Protein AF-A0A969Q303-F1 (afdb_monomer_lite)

Foldseek 3Di:
DDDPVQFEAPVDQWAQDLPPRDIWGGDTNAQWTADPVQGIWGQDNVPQWIARPVPRWIWHDDPSHTDTDDPALVVVVVVVVVVQVVCVVVVHHDPDDDDDPVCCVRCVVVVVPDPPVPPPPPDPPPDD

Secondary structure (DSSP, 8-state):
---GGGSS-TT-SEEE-TTT--EEEBPTTSSEEEETTTEEEEEETTTTEEEETTTTEEEEEETTEEEEPPSSHHHHHHHHHHHHHHHHHTT---------GGGHHHHHHHHHH--SSS---S------

Structure (mmCIF, N/CA/C/O backbone):
data_AF-A0A969Q303-F1
#
_entry.id   AF-A0A969Q303-F1
#
loop_
_atom_site.group_PDB
_atom_site.id
_atom_site.type_symbol
_atom_site.label_atom_id
_atom_site.label_alt_id
_atom_site.label_comp_id
_atom_site.label_asym_id
_atom_site.label_entity_id
_atom_site.label_seq_id
_atom_site.pdbx_PDB_ins_code
_atom_site.Cartn_x
_atom_site.Cartn_y
_atom_site.Cartn_z
_atom_site.occupancy
_atom_site.B_iso_or_equiv
_atom_site.auth_seq_id
_atom_site.auth_comp_id
_atom_site.auth_asym_id
_atom_site.auth_atom_id
_atom_site.pdbx_PDB_model_num
ATOM 1 N N . MET A 1 1 ? -27.549 -13.198 18.338 1.00 37.47 1 MET A N 1
ATOM 2 C CA . MET A 1 1 ? -26.315 -13.735 17.729 1.00 37.47 1 MET A CA 1
ATOM 3 C C . MET A 1 1 ? -25.592 -12.575 17.075 1.00 37.47 1 MET A C 1
ATOM 5 O O . MET A 1 1 ? -26.128 -12.003 16.138 1.00 37.47 1 MET A O 1
ATOM 9 N N . MET A 1 2 ? -24.457 -12.159 17.635 1.00 38.78 2 MET A N 1
ATOM 10 C CA . MET A 1 2 ? -23.633 -11.090 17.073 1.00 38.78 2 MET A CA 1
ATOM 11 C C . MET A 1 2 ? -22.903 -11.646 15.851 1.00 38.78 2 MET A C 1
ATOM 13 O O . MET A 1 2 ? -22.221 -12.664 15.951 1.00 38.78 2 MET A O 1
ATOM 17 N N . SER A 1 3 ? -23.082 -11.017 14.696 1.00 43.47 3 SER A N 1
ATOM 18 C CA . SER A 1 3 ? -22.414 -11.404 13.457 1.00 43.47 3 SER A CA 1
ATOM 19 C C . SER A 1 3 ? -20.890 -11.311 13.649 1.00 43.47 3 SER A C 1
ATOM 21 O O . SER A 1 3 ? -20.412 -10.243 14.031 1.00 43.47 3 SER A O 1
ATOM 23 N N . PRO A 1 4 ? -20.096 -12.356 13.354 1.00 52.06 4 PRO A N 1
ATOM 24 C CA . PRO A 1 4 ? -18.633 -12.290 13.465 1.00 52.06 4 PRO A CA 1
ATOM 25 C C . PRO A 1 4 ? -17.997 -11.216 12.559 1.00 52.06 4 PRO A C 1
ATOM 27 O O . PRO A 1 4 ? -16.875 -10.789 12.806 1.00 52.06 4 PRO A O 1
ATOM 30 N N . GLY A 1 5 ? -18.735 -10.713 11.560 1.00 51.94 5 GLY A N 1
ATOM 31 C CA . GLY A 1 5 ? -18.333 -9.580 10.719 1.00 51.94 5 GLY A CA 1
ATOM 32 C C . GLY A 1 5 ? -18.337 -8.202 11.400 1.00 51.94 5 GLY A C 1
ATOM 33 O O . GLY A 1 5 ? -18.005 -7.229 10.739 1.00 51.94 5 GLY A O 1
ATOM 34 N N . LEU A 1 6 ? -18.716 -8.099 12.681 1.00 57.03 6 LEU A N 1
ATOM 35 C CA . LEU A 1 6 ? -18.709 -6.845 13.459 1.00 57.03 6 LEU A CA 1
ATOM 36 C C . LEU A 1 6 ? -17.536 -6.728 14.445 1.00 57.03 6 LEU A C 1
ATOM 38 O O . LEU A 1 6 ? -17.388 -5.694 15.089 1.00 57.03 6 LEU A O 1
ATOM 42 N N . GLN A 1 7 ? -16.733 -7.781 14.620 1.00 67.69 7 GLN A N 1
ATOM 43 C CA . GLN A 1 7 ? -15.653 -7.778 15.616 1.00 67.69 7 GLN A CA 1
ATOM 44 C C . GLN A 1 7 ? -14.299 -7.368 15.046 1.00 67.69 7 GLN A C 1
ATOM 46 O O . GLN A 1 7 ? -13.431 -6.957 15.817 1.00 67.69 7 GLN A O 1
ATOM 51 N N . TYR A 1 8 ? -14.129 -7.473 13.728 1.00 72.12 8 TYR A N 1
ATOM 52 C CA . TYR A 1 8 ? -12.849 -7.284 13.063 1.00 72.12 8 TYR A CA 1
ATOM 53 C C . TYR A 1 8 ? -12.955 -6.301 11.893 1.00 72.12 8 TYR A C 1
ATOM 55 O O . TYR A 1 8 ? -13.988 -6.283 11.219 1.00 72.12 8 TYR A O 1
ATOM 63 N N . PRO A 1 9 ? -11.881 -5.543 11.608 1.00 78.25 9 PRO A N 1
ATOM 64 C CA . PRO A 1 9 ? -11.822 -4.665 10.449 1.00 78.25 9 PRO A CA 1
ATOM 65 C C . PRO A 1 9 ? -11.886 -5.454 9.134 1.00 78.25 9 PRO A C 1
ATOM 67 O O . PRO A 1 9 ? -11.661 -6.668 9.086 1.00 78.25 9 PRO A O 1
ATOM 70 N N . ILE A 1 10 ? -12.108 -4.743 8.025 1.00 84.69 10 ILE A N 1
ATOM 71 C CA . ILE A 1 10 ? -12.349 -5.317 6.685 1.00 84.69 10 ILE A CA 1
ATOM 72 C C . ILE A 1 10 ? -11.278 -6.277 6.151 1.00 84.69 10 ILE A C 1
ATOM 74 O O . ILE A 1 10 ? -11.548 -7.047 5.227 1.00 84.69 10 ILE A O 1
ATOM 78 N N . PHE A 1 11 ? -10.056 -6.237 6.685 1.00 85.94 11 PHE A N 1
ATOM 79 C CA . PHE A 1 11 ? -8.967 -7.098 6.228 1.00 85.94 11 PHE A CA 1
ATOM 80 C C . PHE A 1 11 ? -8.824 -8.386 7.043 1.00 85.94 11 PHE A C 1
ATOM 82 O O . PHE A 1 11 ? -8.012 -9.231 6.661 1.00 85.94 11 PHE A O 1
ATOM 89 N N . GLY A 1 12 ? -9.637 -8.558 8.090 1.00 87.19 12 GLY A N 1
ATOM 90 C CA . GLY A 1 12 ? -9.641 -9.720 8.973 1.00 87.19 12 GLY A CA 1
ATOM 91 C C . GLY A 1 12 ? -9.018 -9.443 10.348 1.00 87.19 12 GLY A C 1
ATOM 92 O O . GLY A 1 12 ? -8.658 -8.304 10.653 1.00 87.19 12 GLY A O 1
ATOM 93 N N . PRO A 1 13 ? -8.890 -10.485 11.187 1.00 88.56 13 PRO A N 1
ATOM 94 C CA . PRO A 1 13 ? -8.408 -10.364 12.563 1.00 88.56 13 PRO A CA 1
ATOM 95 C C . PRO A 1 13 ? -6.914 -10.051 12.664 1.00 88.56 13 PRO A C 1
ATOM 97 O O . PRO A 1 13 ? -6.472 -9.526 13.678 1.00 88.56 13 PRO A O 1
ATOM 100 N N . GLU A 1 14 ? -6.134 -10.350 11.626 1.00 91.25 14 GLU A N 1
ATOM 101 C CA . GLU A 1 14 ? -4.704 -10.067 11.572 1.00 91.25 14 GLU A CA 1
ATOM 102 C C . GLU A 1 14 ? -4.297 -9.704 10.146 1.00 91.25 14 GLU A C 1
ATOM 104 O O . GLU A 1 14 ? -4.851 -10.220 9.171 1.00 91.25 14 GLU A O 1
ATOM 109 N N . ILE A 1 15 ? -3.299 -8.834 10.019 1.00 92.12 15 ILE A N 1
ATOM 110 C CA . ILE A 1 15 ? -2.695 -8.475 8.732 1.00 92.12 15 ILE A CA 1
ATOM 111 C C . ILE A 1 15 ? -1.172 -8.428 8.857 1.00 92.12 15 ILE A C 1
ATOM 113 O O . ILE A 1 15 ? -0.659 -8.162 9.942 1.00 92.12 15 ILE A O 1
ATOM 117 N N . PRO A 1 16 ? -0.407 -8.609 7.770 1.00 92.69 16 PRO A N 1
ATOM 118 C CA . PRO A 1 16 ? 1.011 -8.279 7.785 1.00 92.69 16 PRO A CA 1
ATOM 119 C C . PRO A 1 16 ? 1.185 -6.756 7.846 1.00 92.69 16 PRO A C 1
ATOM 121 O O . PRO A 1 16 ? 0.568 -6.021 7.074 1.00 92.69 16 PRO A O 1
ATOM 124 N N . CYS A 1 17 ? 2.048 -6.266 8.735 1.00 91.38 17 CYS A N 1
ATOM 125 C CA . CYS A 1 17 ? 2.380 -4.848 8.831 1.00 91.38 17 CYS A CA 1
ATOM 126 C C . CYS A 1 17 ? 2.984 -4.350 7.503 1.00 91.38 17 CYS A C 1
ATOM 128 O O . CYS A 1 17 ? 3.962 -4.941 7.035 1.00 91.38 17 CYS A O 1
ATOM 130 N N . PRO A 1 18 ? 2.512 -3.226 6.932 1.00 89.25 18 PRO A N 1
ATOM 131 C CA . PRO A 1 18 ? 3.059 -2.697 5.679 1.00 89.25 18 PRO A CA 1
ATOM 132 C C . PRO A 1 18 ? 4.546 -2.309 5.735 1.00 89.25 18 PRO A C 1
ATOM 134 O O . PRO A 1 18 ? 5.177 -2.160 4.693 1.00 89.25 18 PRO A O 1
ATOM 137 N N . HIS A 1 19 ? 5.107 -2.126 6.936 1.00 87.38 19 HIS A N 1
ATOM 138 C CA . HIS A 1 19 ? 6.493 -1.701 7.141 1.00 87.38 19 HIS A CA 1
ATOM 139 C C . HIS A 1 19 ? 7.450 -2.858 7.458 1.00 87.38 19 HIS A C 1
ATOM 141 O O . HIS A 1 19 ? 8.455 -3.020 6.774 1.00 87.38 19 HIS A O 1
ATOM 147 N N . CYS A 1 20 ? 7.170 -3.666 8.489 1.00 89.69 20 CYS A N 1
ATOM 148 C CA . CYS A 1 20 ? 8.043 -4.790 8.873 1.00 89.69 20 CYS A CA 1
ATOM 149 C C . CYS A 1 20 ? 7.571 -6.158 8.387 1.00 89.69 20 CYS A C 1
ATOM 151 O O . CYS A 1 20 ? 8.276 -7.133 8.627 1.00 89.69 20 CYS A O 1
ATOM 153 N N . ARG A 1 21 ? 6.390 -6.260 7.767 1.00 89.81 21 ARG A N 1
ATOM 154 C CA . ARG A 1 21 ? 5.750 -7.529 7.373 1.00 89.81 21 ARG A CA 1
ATOM 155 C C . ARG A 1 21 ? 5.444 -8.497 8.526 1.00 89.81 21 ARG A C 1
ATOM 157 O O . ARG A 1 21 ? 4.993 -9.606 8.276 1.00 89.81 21 ARG A O 1
ATOM 164 N N . GLN A 1 22 ? 5.637 -8.084 9.780 1.00 91.38 22 GLN A N 1
ATOM 165 C CA . GLN A 1 22 ? 5.211 -8.849 10.953 1.00 91.38 22 GLN A CA 1
ATOM 166 C C . GLN A 1 22 ? 3.681 -8.897 11.009 1.00 91.38 22 GLN A C 1
ATOM 168 O O . GLN A 1 22 ? 3.044 -7.873 10.767 1.00 91.38 22 GLN A O 1
ATOM 173 N N . MET A 1 23 ? 3.102 -10.048 11.350 1.00 92.81 23 MET A N 1
ATOM 174 C CA . MET A 1 23 ? 1.661 -10.162 11.591 1.00 92.81 23 MET A CA 1
ATOM 175 C C . MET A 1 23 ? 1.257 -9.280 12.777 1.00 92.81 23 MET A C 1
ATOM 177 O O . MET A 1 23 ? 1.877 -9.343 13.840 1.00 92.81 23 MET A O 1
ATOM 181 N N . ILE A 1 24 ? 0.263 -8.421 12.565 1.00 93.25 24 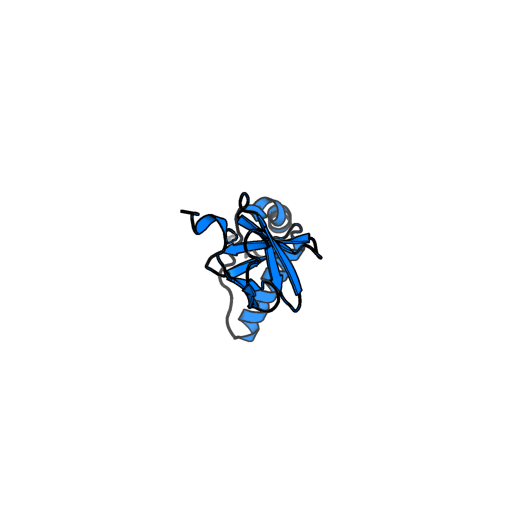ILE A N 1
ATOM 182 C CA . ILE A 1 24 ? -0.276 -7.500 13.563 1.00 93.25 24 ILE A CA 1
ATOM 183 C C . ILE A 1 24 ? -1.764 -7.787 13.777 1.00 93.25 24 ILE A C 1
ATOM 185 O O . ILE A 1 24 ? -2.497 -7.934 12.791 1.00 93.25 24 ILE A O 1
ATOM 189 N N . PRO A 1 25 ? -2.220 -7.862 15.037 1.00 92.75 25 PRO A N 1
ATOM 190 C CA . PRO A 1 25 ? -3.614 -8.120 15.341 1.00 92.75 25 PRO A CA 1
ATOM 191 C C . PRO A 1 25 ? -4.464 -6.864 15.151 1.00 92.75 25 PRO A C 1
ATOM 193 O O . PRO A 1 25 ? -4.014 -5.731 15.369 1.00 92.75 25 PRO A O 1
ATOM 196 N N . ALA A 1 26 ? -5.712 -7.088 14.760 1.00 91.88 26 ALA A N 1
ATOM 197 C CA . ALA A 1 26 ? -6.775 -6.110 14.860 1.00 91.88 26 ALA A CA 1
ATOM 198 C C . ALA A 1 26 ? -7.143 -5.892 16.328 1.00 91.88 26 ALA A C 1
ATOM 200 O O . ALA A 1 26 ? -7.200 -6.831 17.126 1.00 91.88 26 ALA A O 1
ATOM 201 N N . LEU A 1 27 ? -7.452 -4.651 16.670 1.00 88.56 27 LEU A N 1
ATOM 202 C CA . LEU A 1 27 ? -8.120 -4.321 17.912 1.00 88.56 27 LEU A CA 1
ATOM 203 C C . LEU A 1 27 ? -9.607 -4.632 17.730 1.00 88.56 27 LEU A C 1
ATOM 205 O O . LEU A 1 27 ? -10.269 -4.117 16.834 1.00 88.56 27 LEU A O 1
ATOM 209 N N . THR A 1 28 ? -10.120 -5.541 18.555 1.00 83.19 28 THR A N 1
ATOM 210 C CA . THR A 1 28 ? -11.517 -5.974 18.480 1.00 83.19 28 THR A CA 1
ATOM 211 C C . THR A 1 28 ? -12.459 -4.794 18.657 1.00 83.19 28 THR A C 1
ATOM 213 O O . THR A 1 28 ? -12.234 -3.971 19.546 1.00 83.19 28 THR A O 1
ATOM 216 N N . LEU A 1 29 ? -13.547 -4.773 17.883 1.00 82.56 29 LEU A N 1
ATOM 217 C CA . LEU A 1 29 ? -14.558 -3.703 17.893 1.00 82.56 29 LEU A CA 1
ATOM 218 C C . LEU A 1 29 ? -14.032 -2.338 17.423 1.00 82.56 29 LEU A C 1
ATOM 220 O O . LEU A 1 29 ? -14.709 -1.327 17.608 1.00 82.56 29 LEU A O 1
ATOM 224 N N . THR A 1 30 ? -12.849 -2.293 16.810 1.00 85.31 30 THR A N 1
ATOM 225 C CA . THR A 1 30 ? -12.355 -1.109 16.112 1.00 85.31 30 THR A CA 1
ATOM 226 C C . THR A 1 30 ? -11.914 -1.480 14.704 1.00 85.31 30 THR A C 1
ATOM 228 O O . THR A 1 30 ? -11.747 -2.653 14.372 1.00 85.31 30 THR A O 1
ATOM 231 N N . ASP A 1 31 ? -11.687 -0.463 13.879 1.00 88.12 31 ASP A N 1
ATOM 232 C CA . ASP A 1 31 ? -11.104 -0.619 12.550 1.00 88.12 31 ASP A CA 1
ATOM 233 C C . ASP A 1 31 ? -9.564 -0.524 12.568 1.00 88.12 31 ASP A C 1
ATOM 235 O O . ASP A 1 31 ? -8.925 -0.221 11.564 1.00 88.12 31 ASP A O 1
ATOM 239 N N . THR A 1 32 ? -8.925 -0.754 13.718 1.00 91.56 32 THR A N 1
ATOM 240 C CA . THR A 1 32 ? -7.496 -0.472 13.919 1.00 91.56 32 THR A CA 1
ATOM 241 C C . THR A 1 32 ? -6.669 -1.745 14.061 1.00 91.56 32 THR A C 1
ATOM 243 O O . THR A 1 32 ? -7.055 -2.684 14.745 1.00 91.56 32 THR A O 1
ATOM 246 N N . TYR A 1 33 ? -5.468 -1.739 13.497 1.00 93.00 33 TYR A N 1
ATOM 247 C CA . TYR A 1 33 ? -4.414 -2.725 13.694 1.00 93.00 33 TYR A CA 1
ATOM 248 C C . TYR A 1 33 ? -3.238 -2.080 14.419 1.00 93.00 33 TYR A C 1
ATOM 250 O O . TYR A 1 33 ? -2.836 -0.966 14.078 1.00 93.00 33 TYR A O 1
ATOM 258 N N . LEU A 1 34 ? -2.644 -2.774 15.389 1.00 93.62 34 LEU A N 1
ATOM 259 C CA . LEU A 1 34 ? -1.539 -2.223 16.176 1.00 93.62 34 LEU A CA 1
ATOM 260 C C . LEU A 1 34 ? -0.234 -2.970 15.906 1.00 93.62 34 LEU A C 1
ATOM 262 O O . LEU A 1 34 ? -0.069 -4.131 16.275 1.00 93.62 34 LEU A O 1
ATOM 266 N N . CYS A 1 35 ? 0.730 -2.279 15.299 1.00 93.44 35 CYS A N 1
ATOM 267 C CA . CYS A 1 35 ? 2.092 -2.775 15.187 1.00 93.44 35 CYS A CA 1
ATOM 268 C C . CYS A 1 35 ? 2.921 -2.333 16.400 1.00 93.44 35 CYS A C 1
ATOM 270 O O . CYS A 1 35 ? 3.056 -1.129 16.620 1.00 93.44 35 CYS A O 1
ATOM 272 N N . PRO A 1 36 ? 3.590 -3.251 17.121 1.00 90.81 36 PRO A N 1
ATOM 273 C CA . PRO A 1 36 ? 4.430 -2.882 18.263 1.00 90.81 36 PRO A CA 1
ATOM 274 C C . PRO A 1 36 ? 5.636 -2.016 17.869 1.00 90.81 36 PRO A C 1
ATOM 276 O O . PRO A 1 36 ? 6.170 -1.291 18.699 1.00 90.81 36 PRO A O 1
ATOM 279 N N . ARG A 1 37 ? 6.077 -2.084 16.604 1.00 92.12 37 ARG A N 1
ATOM 280 C CA . ARG A 1 37 ? 7.234 -1.326 16.099 1.00 92.12 37 ARG A CA 1
ATOM 281 C C . ARG A 1 37 ? 6.868 -0.041 15.369 1.00 92.12 37 ARG A C 1
ATOM 283 O O . ARG A 1 37 ? 7.648 0.901 15.390 1.00 92.12 37 ARG A O 1
ATOM 290 N N . HIS A 1 38 ? 5.734 -0.037 14.675 1.00 92.38 38 HIS A N 1
ATOM 291 C CA . HIS A 1 38 ? 5.369 1.041 13.758 1.00 92.38 38 HIS A CA 1
ATOM 292 C C . HIS A 1 38 ? 4.116 1.797 14.179 1.00 92.38 38 HIS A C 1
ATOM 294 O O . HIS A 1 38 ? 3.832 2.797 13.554 1.00 92.38 38 HIS A O 1
ATOM 300 N N . GLY A 1 39 ? 3.399 1.378 15.224 1.00 92.19 39 GLY A N 1
ATOM 301 C CA . GLY A 1 39 ? 2.206 2.073 15.697 1.00 92.19 39 GLY A CA 1
ATOM 302 C C . GLY A 1 39 ? 0.913 1.589 15.042 1.00 92.19 39 GLY A C 1
ATOM 303 O O . GLY A 1 39 ? 0.821 0.461 14.549 1.00 92.19 39 GLY A O 1
ATOM 304 N N . ALA A 1 40 ? -0.115 2.432 15.118 1.00 93.50 40 ALA A N 1
ATOM 305 C CA . ALA A 1 40 ? -1.486 2.089 14.766 1.00 93.50 40 ALA A CA 1
ATOM 306 C C . ALA A 1 40 ? -1.810 2.372 13.290 1.00 93.50 40 ALA A C 1
ATOM 308 O O . ALA A 1 40 ? -1.507 3.442 12.755 1.00 93.50 40 ALA A O 1
ATOM 309 N N . PHE A 1 41 ? -2.476 1.412 12.658 1.00 94.38 41 PHE A N 1
ATOM 310 C CA . PHE A 1 41 ? -2.983 1.480 11.296 1.00 94.38 41 PHE A CA 1
ATOM 311 C C . PHE A 1 41 ? -4.501 1.367 11.325 1.00 94.38 41 PHE A C 1
ATOM 313 O O . PHE A 1 41 ? -5.027 0.427 11.901 1.00 94.38 41 PHE A O 1
ATOM 320 N N . GLU A 1 42 ? -5.205 2.286 10.693 1.00 93.38 42 GLU A N 1
ATOM 321 C CA . GLU A 1 42 ? -6.660 2.275 10.604 1.00 93.38 42 GLU A CA 1
ATOM 322 C C . GLU A 1 42 ? -7.093 1.780 9.226 1.00 93.38 42 GLU A C 1
ATOM 324 O O . GLU A 1 42 ? -6.587 2.235 8.201 1.00 93.38 42 GLU A O 1
ATOM 329 N N . ALA A 1 43 ? -8.003 0.818 9.186 1.00 92.31 43 ALA A N 1
ATOM 330 C CA . ALA A 1 43 ? -8.609 0.335 7.963 1.00 92.31 43 ALA A CA 1
ATOM 331 C C . ALA A 1 43 ? -9.880 1.127 7.679 1.00 92.31 43 ALA A C 1
ATOM 333 O O . ALA A 1 43 ? -10.791 1.176 8.489 1.00 92.31 43 ALA A O 1
ATOM 334 N N . ASN A 1 44 ? -9.970 1.724 6.500 1.00 88.50 44 ASN A N 1
ATOM 335 C CA . ASN A 1 44 ? -11.181 2.399 6.078 1.00 88.50 44 ASN A CA 1
ATOM 336 C C . ASN A 1 44 ? -12.083 1.403 5.321 1.00 88.50 44 ASN A C 1
ATOM 338 O O . ASN A 1 44 ? -11.742 1.015 4.195 1.00 88.50 44 ASN A O 1
ATOM 342 N N . PRO A 1 45 ? -13.241 1.005 5.888 1.00 82.81 45 PRO A N 1
ATOM 343 C CA . PRO A 1 45 ? -14.140 0.039 5.264 1.00 82.81 45 PRO A CA 1
ATOM 344 C C . PRO A 1 45 ? -14.747 0.524 3.945 1.00 82.81 45 PRO A C 1
ATOM 346 O O . PRO A 1 45 ? -15.090 -0.291 3.091 1.00 82.81 45 PRO A O 1
ATOM 349 N N . GLN A 1 46 ? -14.873 1.840 3.758 1.00 84.12 46 GLN A N 1
ATOM 350 C CA . GLN A 1 46 ? -15.488 2.431 2.570 1.00 84.12 46 GLN A CA 1
ATOM 351 C C . GLN A 1 46 ? -14.522 2.464 1.385 1.00 84.12 46 GLN A C 1
ATOM 353 O O . GLN A 1 46 ? -14.921 2.223 0.247 1.00 84.12 46 GLN A O 1
ATOM 358 N N . THR A 1 47 ? -13.247 2.771 1.636 1.00 84.12 47 THR A N 1
ATOM 359 C CA . THR A 1 47 ? -12.244 2.929 0.570 1.00 84.12 47 THR A CA 1
ATOM 360 C C . THR A 1 47 ? -11.400 1.676 0.347 1.00 84.12 47 THR A C 1
ATOM 362 O O . THR A 1 47 ? -10.751 1.556 -0.696 1.00 84.12 47 THR A O 1
ATOM 365 N N . GLY A 1 48 ? -11.393 0.741 1.303 1.00 86.94 48 GLY A N 1
ATOM 366 C CA . GLY A 1 48 ? -10.499 -0.415 1.270 1.00 86.94 48 GLY A CA 1
ATOM 367 C C . GLY A 1 48 ? -9.031 -0.026 1.459 1.00 86.94 48 GLY A C 1
ATOM 368 O O . GLY A 1 48 ? -8.138 -0.717 0.961 1.00 86.94 48 GLY A O 1
ATOM 369 N N . GLU A 1 49 ? -8.775 1.100 2.127 1.00 90.31 49 GLU A N 1
ATOM 370 C CA . GLU A 1 49 ? -7.432 1.604 2.410 1.00 90.31 49 GLU A CA 1
ATOM 371 C C . GLU A 1 49 ? -7.017 1.312 3.843 1.00 90.31 49 GLU A C 1
ATOM 373 O O . GLU A 1 49 ? -7.839 1.271 4.751 1.00 90.31 49 GLU A O 1
ATOM 378 N N . LEU A 1 50 ? -5.716 1.143 4.041 1.00 93.12 50 LEU A N 1
ATOM 379 C CA . LEU A 1 50 ? -5.091 1.093 5.350 1.00 93.12 50 LEU A CA 1
ATOM 380 C C . LEU A 1 50 ? -4.283 2.378 5.532 1.00 93.12 50 LEU A C 1
ATOM 382 O O . LEU A 1 50 ? -3.424 2.684 4.706 1.00 93.12 50 LEU A O 1
ATOM 386 N N . VAL A 1 51 ? -4.550 3.132 6.589 1.00 93.00 51 VAL A N 1
ATOM 387 C CA . VAL A 1 51 ? -3.946 4.436 6.865 1.00 93.00 51 VAL A CA 1
ATOM 388 C C . VAL A 1 51 ? -3.084 4.330 8.109 1.00 93.00 51 VAL A C 1
ATOM 390 O O . VAL A 1 51 ? -3.533 3.880 9.155 1.00 93.00 51 VAL A O 1
ATOM 393 N N . HIS A 1 52 ? -1.827 4.745 8.023 1.00 93.94 52 HIS A N 1
ATOM 394 C CA . HIS A 1 52 ? -0.964 4.803 9.197 1.00 93.94 52 HIS A CA 1
ATOM 395 C C . HIS A 1 52 ? -1.186 6.117 9.943 1.00 93.94 52 HIS A C 1
ATOM 397 O O . HIS A 1 52 ? -0.768 7.171 9.453 1.00 93.94 52 HIS A O 1
ATOM 403 N N . LEU A 1 53 ? -1.778 6.044 11.138 1.00 89.94 53 LEU A N 1
ATOM 404 C CA . LEU A 1 53 ? -2.256 7.214 11.882 1.00 89.94 53 LEU A CA 1
ATOM 405 C C . LEU A 1 53 ? -1.148 8.222 12.207 1.00 89.94 53 LEU A C 1
ATOM 407 O O . LEU A 1 53 ? -1.371 9.424 12.126 1.00 89.94 53 LEU A O 1
ATOM 411 N N . GLN A 1 54 ? 0.068 7.761 12.514 1.00 87.12 54 GLN A N 1
ATOM 412 C CA . GLN A 1 54 ? 1.162 8.669 12.883 1.00 87.12 54 GLN A CA 1
ATOM 413 C C . GLN A 1 54 ? 1.774 9.403 11.683 1.00 87.12 54 GLN A C 1
ATOM 415 O O . GLN A 1 54 ? 2.332 10.482 11.844 1.00 87.12 54 GLN A O 1
ATOM 420 N N . SER A 1 55 ? 1.722 8.814 10.482 1.00 87.25 55 SER A N 1
ATOM 421 C CA . SER A 1 55 ? 2.413 9.363 9.300 1.00 87.25 55 SER A CA 1
ATOM 422 C C . SER A 1 55 ? 1.489 9.860 8.192 1.00 87.25 55 SER A C 1
ATOM 424 O O . SER A 1 55 ? 1.983 10.416 7.214 1.00 87.25 55 SER A O 1
ATOM 426 N N . GLY A 1 56 ? 0.186 9.576 8.277 1.00 87.75 56 GLY A N 1
ATOM 427 C CA . GLY A 1 56 ? -0.782 9.854 7.212 1.00 87.75 56 GLY A CA 1
ATOM 428 C C . GLY A 1 56 ? -0.501 9.109 5.903 1.00 87.75 56 GLY A C 1
ATOM 429 O O . GLY A 1 56 ? -0.954 9.520 4.844 1.00 87.75 56 GLY A O 1
ATOM 430 N N . ARG A 1 57 ? 0.304 8.042 5.927 1.00 90.00 57 ARG A N 1
ATOM 431 C CA . ARG A 1 57 ? 0.577 7.224 4.739 1.00 90.00 57 ARG A CA 1
ATOM 432 C C . ARG A 1 57 ? -0.594 6.277 4.494 1.00 90.00 57 ARG A C 1
ATOM 434 O O . ARG A 1 57 ? -1.187 5.777 5.442 1.00 90.00 57 ARG A O 1
ATOM 441 N N . HIS A 1 58 ? -0.876 6.010 3.226 1.00 92.25 58 HIS A N 1
ATOM 442 C CA . HIS A 1 58 ? -1.983 5.160 2.797 1.00 92.25 58 HIS A CA 1
ATOM 443 C C . HIS A 1 58 ? -1.447 3.924 2.077 1.00 92.25 58 HIS A C 1
ATOM 445 O O . HIS A 1 58 ? -0.481 4.010 1.312 1.00 92.25 58 HIS A O 1
ATOM 451 N N . TRP A 1 59 ? -2.099 2.786 2.275 1.00 92.06 59 TRP A N 1
ATOM 452 C CA . TRP A 1 59 ? -1.835 1.535 1.575 1.00 92.06 59 TRP A CA 1
ATOM 453 C C . TRP A 1 59 ? -3.131 0.939 1.048 1.00 92.06 59 TRP A C 1
ATOM 455 O O . TRP A 1 59 ? -4.199 1.110 1.629 1.00 92.06 59 TRP A O 1
ATOM 465 N N . ARG A 1 60 ? -3.021 0.190 -0.047 1.00 89.62 60 ARG A N 1
ATOM 466 C CA . ARG A 1 60 ? -4.090 -0.680 -0.545 1.00 89.62 60 ARG A CA 1
ATOM 467 C C . ARG A 1 60 ? -3.555 -2.079 -0.746 1.00 89.62 60 ARG A C 1
ATOM 469 O O . ARG A 1 60 ? -2.398 -2.252 -1.128 1.00 89.62 60 ARG A O 1
ATOM 476 N N . ARG A 1 61 ? -4.412 -3.069 -0.519 1.00 86.44 61 ARG A N 1
ATOM 477 C CA . ARG A 1 61 ? -4.071 -4.469 -0.749 1.00 86.44 61 ARG A CA 1
ATOM 478 C C . ARG A 1 61 ? -4.313 -4.834 -2.211 1.00 86.44 61 ARG A C 1
ATOM 480 O O . ARG A 1 61 ? -5.403 -4.602 -2.730 1.00 86.44 61 ARG A O 1
ATOM 487 N N . TRP A 1 62 ? -3.324 -5.429 -2.865 1.00 83.56 62 TRP A N 1
ATOM 488 C CA . TRP A 1 62 ? -3.463 -6.031 -4.191 1.00 83.56 62 TRP A CA 1
ATOM 489 C C . TRP A 1 62 ? -2.686 -7.346 -4.216 1.00 83.56 62 TRP A C 1
ATOM 491 O O . TRP A 1 62 ? -1.581 -7.407 -3.698 1.00 83.56 62 TRP A O 1
ATOM 501 N N . ASN A 1 63 ? -3.285 -8.415 -4.743 1.00 82.62 63 ASN A N 1
ATOM 502 C CA . ASN A 1 63 ? -2.680 -9.754 -4.772 1.00 82.62 63 ASN A CA 1
ATOM 503 C C . ASN A 1 63 ? -2.067 -10.209 -3.423 1.00 82.62 63 ASN A C 1
ATOM 505 O O . ASN A 1 63 ? -0.951 -10.708 -3.375 1.00 82.62 63 ASN A O 1
ATOM 509 N N . ALA A 1 64 ? -2.794 -9.983 -2.321 1.00 80.75 64 ALA A N 1
ATOM 510 C CA . ALA A 1 64 ? -2.367 -10.252 -0.939 1.00 80.75 64 ALA A CA 1
ATOM 511 C C . ALA A 1 64 ? -1.178 -9.420 -0.403 1.00 80.75 64 ALA A C 1
ATOM 513 O O . ALA A 1 64 ? -0.791 -9.598 0.750 1.00 80.75 64 ALA A O 1
ATOM 514 N N . GLU A 1 65 ? -0.667 -8.452 -1.163 1.00 85.06 65 GLU A N 1
ATOM 515 C CA . GLU A 1 65 ? 0.416 -7.561 -0.740 1.00 85.06 65 GLU A CA 1
ATOM 516 C C . GLU A 1 65 ? -0.067 -6.122 -0.527 1.00 85.06 65 GLU A C 1
ATOM 518 O O . GLU A 1 65 ? -1.045 -5.667 -1.126 1.00 85.06 65 GLU A O 1
ATOM 523 N N . TRP A 1 66 ? 0.634 -5.389 0.339 1.00 88.69 66 TRP A N 1
ATOM 524 C CA . TRP A 1 66 ? 0.364 -3.980 0.606 1.00 88.69 66 TRP A CA 1
ATOM 525 C C . TRP A 1 66 ? 1.152 -3.079 -0.336 1.00 88.69 66 TRP A C 1
ATOM 527 O O . TRP A 1 66 ? 2.379 -3.037 -0.284 1.00 88.69 66 TRP A O 1
ATOM 537 N N . TYR A 1 67 ? 0.434 -2.279 -1.116 1.00 87.31 67 TYR A N 1
ATOM 538 C CA . TYR A 1 67 ? 1.007 -1.275 -2.003 1.00 87.31 67 TYR A CA 1
ATOM 539 C C . TYR A 1 67 ? 0.756 0.117 -1.444 1.00 87.31 67 TYR A C 1
ATOM 541 O O . TYR A 1 67 ? -0.395 0.522 -1.222 1.00 87.31 67 TYR A O 1
ATOM 549 N N . ARG A 1 68 ? 1.843 0.858 -1.227 1.00 88.75 68 ARG A N 1
ATOM 550 C CA . ARG A 1 68 ? 1.780 2.243 -0.766 1.00 88.75 68 ARG A CA 1
ATOM 551 C C . ARG A 1 68 ? 1.092 3.098 -1.827 1.00 88.75 68 ARG A C 1
ATOM 553 O O . ARG A 1 68 ? 1.367 2.977 -3.017 1.00 88.75 68 ARG A O 1
ATOM 560 N N . GLN A 1 69 ? 0.182 3.961 -1.395 1.00 88.69 69 GLN A N 1
ATOM 561 C CA . GLN A 1 69 ? -0.410 4.958 -2.270 1.00 88.69 69 GLN A CA 1
ATOM 562 C C . GLN A 1 69 ? 0.504 6.178 -2.338 1.00 88.69 69 GLN A C 1
ATOM 564 O O . GLN A 1 69 ? 0.914 6.725 -1.312 1.00 88.69 69 GLN A O 1
ATOM 569 N N . HIS A 1 70 ? 0.821 6.589 -3.561 1.00 86.62 7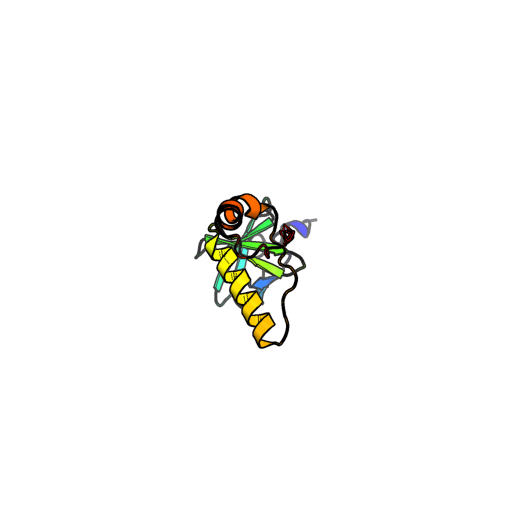0 HIS A N 1
ATOM 570 C CA . HIS A 1 70 ? 1.621 7.776 -3.830 1.00 86.62 70 HIS A CA 1
ATOM 571 C C . HIS A 1 70 ? 0.730 8.933 -4.251 1.00 86.62 70 HIS A C 1
ATOM 573 O O . HIS A 1 70 ? -0.166 8.766 -5.073 1.00 86.62 70 HIS A O 1
ATOM 579 N N . THR A 1 71 ? 1.017 10.109 -3.708 1.00 85.06 71 THR A N 1
ATOM 580 C CA . THR A 1 71 ? 0.406 11.380 -4.114 1.00 85.06 71 THR A CA 1
ATOM 581 C C . THR A 1 71 ? 1.276 12.141 -5.113 1.00 85.06 71 THR A C 1
ATOM 583 O O . THR A 1 71 ? 0.778 13.020 -5.805 1.00 85.06 71 THR A O 1
ATOM 586 N N . HIS A 1 72 ? 2.566 11.796 -5.207 1.00 83.94 72 HIS A N 1
ATOM 587 C CA . HIS A 1 72 ? 3.539 12.453 -6.075 1.00 83.94 72 HIS A CA 1
ATOM 588 C C . HIS A 1 72 ? 4.113 11.466 -7.107 1.00 83.94 72 HIS A C 1
ATOM 590 O O . HIS A 1 72 ? 4.458 10.338 -6.729 1.00 83.94 72 HIS A O 1
ATOM 596 N N . PRO A 1 73 ? 4.282 11.866 -8.383 1.00 85.25 73 PRO A N 1
ATOM 597 C CA . PRO A 1 73 ? 4.854 11.006 -9.424 1.00 85.25 73 PRO A CA 1
ATOM 598 C C . PRO A 1 73 ? 6.263 10.505 -9.100 1.00 85.25 73 PRO A C 1
ATOM 600 O O . PRO A 1 73 ? 6.594 9.362 -9.410 1.00 85.25 73 PRO A O 1
ATOM 603 N N . ASP A 1 74 ? 7.074 11.313 -8.414 1.00 85.75 74 ASP A N 1
ATOM 604 C CA . ASP A 1 74 ? 8.424 10.899 -8.012 1.00 85.75 74 ASP A CA 1
ATOM 605 C C . ASP A 1 74 ? 8.427 9.6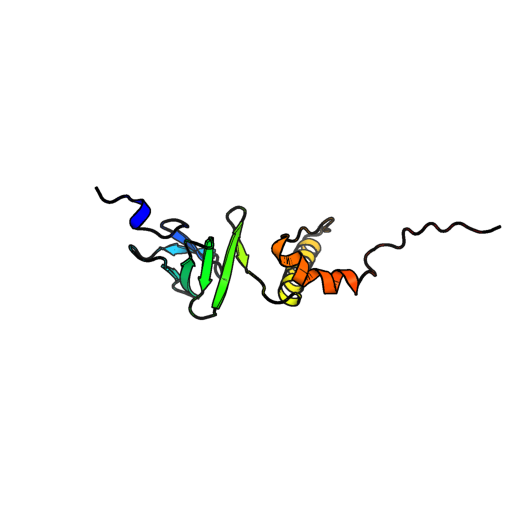89 -7.067 1.00 85.75 74 ASP A C 1
ATOM 607 O O . ASP A 1 74 ? 9.344 8.876 -7.134 1.00 85.75 74 ASP A O 1
ATOM 611 N N . GLY A 1 75 ? 7.392 9.516 -6.235 1.00 86.19 75 GLY A N 1
ATOM 612 C CA . GLY A 1 75 ? 7.268 8.334 -5.374 1.00 86.19 75 GLY A CA 1
ATOM 613 C C . GLY A 1 75 ? 7.104 7.048 -6.185 1.00 86.19 75 GLY A C 1
ATOM 614 O O . GLY A 1 75 ? 7.769 6.049 -5.916 1.00 86.19 75 GLY A O 1
ATOM 615 N N . ILE A 1 76 ? 6.291 7.110 -7.243 1.00 87.00 76 ILE A N 1
ATOM 616 C CA . ILE A 1 76 ? 6.083 6.002 -8.185 1.00 87.00 76 ILE A CA 1
ATOM 617 C C . ILE A 1 76 ? 7.367 5.736 -8.971 1.00 87.00 76 ILE A C 1
ATOM 619 O O . ILE A 1 76 ? 7.786 4.591 -9.118 1.00 87.00 76 ILE A O 1
ATOM 623 N N . ARG A 1 77 ? 8.020 6.797 -9.460 1.00 87.38 77 ARG A N 1
ATOM 624 C CA . ARG A 1 77 ? 9.289 6.696 -10.186 1.00 87.38 77 ARG A CA 1
ATOM 625 C C . ARG A 1 77 ? 10.371 6.033 -9.333 1.00 87.38 77 ARG A C 1
ATOM 627 O O . ARG A 1 77 ? 11.074 5.161 -9.837 1.00 87.38 77 ARG A O 1
ATOM 634 N N . PHE A 1 78 ? 10.503 6.433 -8.069 1.00 88.00 78 PHE A N 1
ATOM 635 C CA . PHE A 1 78 ? 11.472 5.850 -7.146 1.00 88.00 78 PHE A CA 1
ATOM 636 C C . PHE A 1 78 ? 11.219 4.353 -6.942 1.00 88.00 78 PHE A C 1
ATOM 638 O O . PHE A 1 78 ? 12.147 3.564 -7.084 1.00 88.00 78 PHE A O 1
ATOM 645 N N . GLU A 1 79 ? 9.969 3.953 -6.697 1.00 88.69 79 GLU A N 1
ATOM 646 C CA . GLU A 1 79 ? 9.607 2.541 -6.509 1.00 88.69 79 GLU A CA 1
ATOM 647 C C . GLU A 1 79 ? 9.888 1.700 -7.763 1.00 88.69 79 GLU A C 1
ATOM 649 O O . GLU A 1 79 ? 10.433 0.600 -7.667 1.00 88.69 79 GLU A O 1
ATOM 654 N N . ILE A 1 80 ? 9.591 2.236 -8.953 1.00 88.75 80 ILE A N 1
ATOM 655 C CA . ILE A 1 80 ? 9.933 1.576 -10.219 1.00 88.75 80 ILE A CA 1
ATOM 656 C C . ILE A 1 80 ? 11.450 1.413 -10.339 1.00 88.75 80 ILE A C 1
ATOM 658 O O . ILE A 1 80 ? 11.912 0.318 -10.649 1.00 88.75 80 ILE A O 1
ATOM 662 N N . HIS A 1 81 ? 12.235 2.465 -10.092 1.00 89.12 81 HIS A N 1
ATOM 663 C CA . HIS A 1 81 ? 13.695 2.375 -10.178 1.00 89.12 81 HIS A CA 1
ATOM 664 C C . HIS A 1 81 ? 14.277 1.385 -9.169 1.00 89.12 81 HIS A C 1
ATOM 666 O O . HIS A 1 81 ? 15.125 0.586 -9.552 1.00 89.12 81 HIS A O 1
ATOM 672 N N . GLU A 1 82 ? 13.799 1.385 -7.924 1.00 91.12 82 GLU A N 1
ATOM 673 C CA . GLU A 1 82 ? 14.226 0.426 -6.903 1.00 91.12 82 GLU A CA 1
ATOM 674 C C . GLU A 1 82 ? 13.926 -1.020 -7.334 1.00 91.12 82 GLU A C 1
ATOM 676 O O . GLU A 1 82 ? 14.776 -1.904 -7.211 1.00 91.12 82 GLU A O 1
ATOM 681 N N . ALA A 1 83 ? 12.734 -1.274 -7.881 1.00 89.12 83 ALA A N 1
ATOM 682 C CA . ALA A 1 83 ? 12.360 -2.599 -8.369 1.00 89.12 83 ALA A CA 1
ATOM 683 C C . ALA A 1 83 ? 13.199 -3.032 -9.584 1.00 89.12 83 ALA A C 1
ATOM 685 O O . ALA A 1 83 ? 13.611 -4.191 -9.666 1.00 89.12 83 ALA A O 1
ATOM 686 N N . LEU A 1 84 ? 13.479 -2.112 -10.512 1.00 91.56 84 LEU A N 1
ATOM 687 C CA . LEU A 1 84 ? 14.343 -2.371 -11.667 1.00 91.56 84 LEU A CA 1
ATOM 688 C C . LEU A 1 84 ? 15.780 -2.680 -11.242 1.00 91.56 84 LEU A C 1
ATOM 690 O O . LEU A 1 84 ? 16.364 -3.633 -11.754 1.00 91.56 84 LEU A O 1
ATOM 694 N N . ASP A 1 85 ? 16.327 -1.917 -10.298 1.00 91.81 85 ASP A N 1
ATOM 695 C CA . ASP A 1 85 ? 17.674 -2.126 -9.762 1.00 91.81 85 ASP A CA 1
ATOM 696 C C . ASP A 1 85 ? 17.781 -3.475 -9.030 1.00 91.81 85 ASP A C 1
ATOM 698 O O . ASP A 1 85 ? 18.715 -4.252 -9.242 1.00 91.81 85 ASP A O 1
ATOM 702 N N . ARG A 1 86 ? 16.748 -3.842 -8.261 1.00 92.06 86 ARG A N 1
ATOM 703 C CA . ARG A 1 86 ? 16.654 -5.163 -7.624 1.00 92.06 86 ARG A CA 1
ATOM 704 C C . ARG A 1 86 ? 16.611 -6.310 -8.638 1.00 92.06 86 ARG A C 1
ATOM 706 O O . ARG A 1 86 ? 17.230 -7.343 -8.414 1.00 92.06 86 ARG A O 1
ATOM 713 N N . LEU A 1 87 ? 15.891 -6.155 -9.749 1.00 91.88 87 LEU A N 1
ATOM 714 C CA . LEU A 1 87 ? 15.886 -7.163 -10.815 1.00 91.88 87 LEU A CA 1
ATOM 715 C C . LEU A 1 87 ? 17.252 -7.251 -11.500 1.00 91.88 87 LEU A C 1
ATOM 717 O O . LEU A 1 87 ? 17.749 -8.352 -11.735 1.00 91.88 87 LEU A O 1
ATOM 721 N N . TYR A 1 88 ? 17.875 -6.103 -11.765 1.00 91.94 88 TYR A N 1
ATOM 722 C CA . TYR A 1 88 ? 19.183 -6.029 -12.406 1.00 91.94 88 TYR A CA 1
ATOM 723 C C . TYR A 1 88 ? 20.279 -6.689 -11.561 1.00 91.94 88 TYR A C 1
ATOM 725 O O . TYR A 1 88 ? 21.057 -7.490 -12.075 1.00 91.94 88 TYR A O 1
ATOM 733 N N . THR A 1 89 ? 20.294 -6.434 -10.250 1.00 93.56 89 THR A N 1
ATOM 734 C CA . THR A 1 89 ? 21.222 -7.083 -9.303 1.00 93.56 89 THR A CA 1
ATOM 735 C C . THR A 1 89 ? 21.017 -8.598 -9.202 1.00 93.56 89 THR A C 1
ATOM 737 O O . THR A 1 89 ? 21.959 -9.322 -8.894 1.00 93.56 89 THR 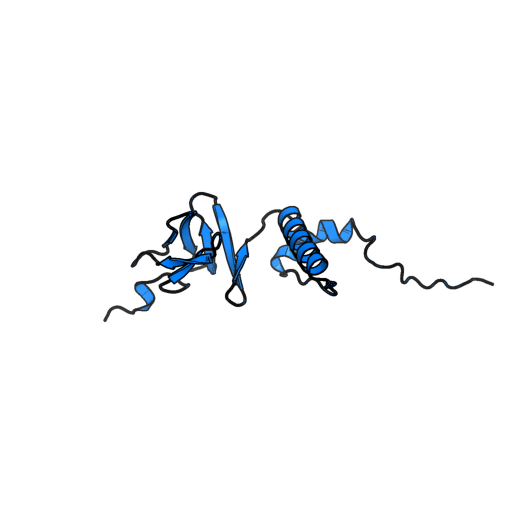A O 1
ATOM 740 N N . GLN A 1 90 ? 19.823 -9.100 -9.523 1.00 94.44 90 GLN A N 1
ATOM 741 C CA . GLN A 1 90 ? 19.524 -10.533 -9.630 1.00 94.44 90 GLN A CA 1
ATOM 742 C C . GLN A 1 90 ? 19.852 -11.125 -11.016 1.00 94.44 90 GLN A C 1
ATOM 744 O O . GLN A 1 90 ? 19.610 -12.308 -11.248 1.00 94.44 90 GLN A O 1
ATOM 749 N N . GLY A 1 91 ? 20.392 -10.324 -11.943 1.00 94.25 91 GLY A N 1
ATOM 750 C CA . GLY A 1 91 ? 20.719 -10.738 -13.311 1.00 94.25 91 GLY A CA 1
ATOM 751 C C . GLY A 1 91 ? 19.525 -10.753 -14.271 1.00 94.25 91 GLY A C 1
ATOM 752 O O . GLY A 1 91 ? 19.656 -11.216 -15.405 1.00 94.25 91 GLY A O 1
ATOM 753 N N . TYR A 1 92 ? 18.365 -10.243 -13.853 1.00 93.06 92 TYR A N 1
ATOM 754 C CA . TYR A 1 92 ? 17.165 -10.162 -14.683 1.00 93.06 92 TYR A CA 1
ATOM 755 C C . TYR A 1 92 ? 17.013 -8.781 -15.326 1.00 93.06 92 TYR A C 1
ATOM 757 O O . TYR A 1 92 ? 17.396 -7.752 -14.771 1.00 93.06 92 TYR A O 1
ATOM 765 N N . ARG A 1 93 ? 16.373 -8.740 -16.500 1.00 89.38 93 ARG A N 1
ATOM 766 C CA . ARG A 1 93 ? 15.992 -7.495 -17.177 1.00 89.38 93 ARG A CA 1
ATOM 767 C C . ARG A 1 93 ? 14.476 -7.389 -17.248 1.00 89.38 93 ARG A C 1
ATOM 769 O O . ARG A 1 93 ? 13.818 -8.255 -17.821 1.00 89.38 93 ARG A O 1
ATOM 776 N N . ALA A 1 94 ? 13.921 -6.307 -16.711 1.00 90.56 94 ALA A N 1
ATOM 777 C CA . ALA A 1 94 ? 12.497 -6.034 -16.850 1.00 90.56 94 ALA A CA 1
ATOM 778 C C . ALA A 1 94 ? 12.143 -5.741 -18.316 1.00 90.56 94 ALA A C 1
ATOM 780 O O . ALA A 1 94 ? 12.789 -4.923 -18.973 1.00 90.56 94 ALA A O 1
ATOM 781 N N . THR A 1 95 ? 11.098 -6.394 -18.821 1.00 88.62 95 THR A N 1
ATOM 782 C CA . THR A 1 95 ? 10.585 -6.196 -20.188 1.00 88.62 95 THR A CA 1
ATOM 783 C C . THR A 1 95 ? 9.367 -5.281 -20.226 1.00 88.62 95 THR A C 1
ATOM 785 O O . THR A 1 95 ? 9.086 -4.659 -21.248 1.00 88.62 95 THR A O 1
ATOM 788 N N . LYS A 1 96 ? 8.634 -5.188 -19.113 1.00 87.62 96 LYS A N 1
ATOM 789 C CA . LYS A 1 96 ? 7.400 -4.415 -19.003 1.00 87.62 96 LYS A CA 1
ATOM 790 C C . LYS A 1 96 ? 7.207 -3.930 -17.573 1.00 87.62 96 LYS A C 1
ATOM 792 O O . LYS A 1 96 ? 7.403 -4.689 -16.630 1.00 87.62 96 LYS A O 1
ATOM 797 N N . VAL A 1 97 ? 6.755 -2.687 -17.433 1.00 85.75 97 VAL A N 1
ATOM 798 C CA . VAL A 1 97 ? 6.275 -2.118 -16.169 1.00 85.75 97 VAL A CA 1
ATOM 799 C C . VAL A 1 97 ? 4.779 -1.862 -16.315 1.00 85.75 97 VAL A C 1
ATOM 801 O O . VAL A 1 97 ? 4.340 -1.277 -17.306 1.00 85.75 97 VAL A O 1
ATOM 804 N N . ILE A 1 98 ? 3.985 -2.335 -15.355 1.00 84.31 98 ILE A N 1
ATOM 805 C CA . ILE A 1 98 ? 2.536 -2.116 -15.313 1.00 84.31 98 ILE A CA 1
ATOM 806 C C . ILE A 1 98 ? 2.251 -1.183 -14.142 1.00 84.31 98 ILE A C 1
ATOM 808 O O . ILE A 1 98 ? 2.567 -1.503 -13.001 1.00 84.31 98 ILE A O 1
ATOM 812 N N . ILE A 1 99 ? 1.649 -0.035 -14.436 1.00 84.50 99 ILE A N 1
ATOM 813 C CA . ILE A 1 99 ? 1.258 0.958 -13.436 1.00 84.50 99 ILE A CA 1
ATOM 814 C C . ILE A 1 99 ? -0.268 0.956 -13.343 1.00 84.50 99 ILE A C 1
ATOM 816 O O . ILE A 1 99 ? -0.960 0.899 -14.361 1.00 84.50 99 ILE A O 1
ATOM 820 N N . ALA A 1 100 ? -0.804 1.014 -12.123 1.00 84.44 100 ALA A N 1
ATOM 821 C CA . ALA A 1 100 ? -2.245 1.079 -11.909 1.00 84.44 100 ALA A CA 1
ATOM 822 C C . ALA A 1 100 ? -2.854 2.331 -12.567 1.00 84.44 100 ALA A C 1
ATOM 824 O O . ALA A 1 100 ? -2.310 3.429 -12.450 1.00 84.44 100 ALA A O 1
ATOM 825 N N . SER A 1 101 ? -4.023 2.179 -13.198 1.00 83.50 101 SER A N 1
ATOM 826 C CA . SER A 1 101 ? -4.699 3.236 -13.974 1.00 83.50 101 SER A CA 1
ATOM 827 C C . SER A 1 101 ? -4.952 4.527 -13.191 1.00 83.50 101 SER A C 1
ATOM 829 O O . SER A 1 101 ? -4.891 5.606 -13.770 1.00 83.50 101 SER A O 1
ATOM 831 N N . ARG A 1 102 ? -5.160 4.439 -11.873 1.00 84.19 102 ARG A N 1
ATOM 832 C CA . ARG A 1 102 ? -5.322 5.599 -10.977 1.00 84.19 102 ARG A CA 1
ATOM 833 C C . ARG A 1 102 ? -4.130 6.563 -10.975 1.00 84.19 102 ARG A C 1
ATOM 835 O O . ARG A 1 102 ? -4.296 7.730 -10.663 1.00 84.19 102 ARG A O 1
ATOM 842 N N . TYR A 1 103 ? -2.937 6.091 -11.336 1.00 86.19 103 TYR A N 1
ATOM 843 C CA . TYR A 1 103 ? -1.741 6.928 -11.439 1.00 86.19 103 TYR A CA 1
ATOM 844 C C . TYR A 1 103 ? -1.532 7.511 -12.837 1.00 86.19 103 TYR A C 1
ATOM 846 O O . TYR A 1 103 ? -0.532 8.188 -13.064 1.00 86.19 103 TYR A O 1
ATOM 854 N N . ARG A 1 104 ? -2.444 7.255 -13.784 1.00 84.38 104 ARG A N 1
ATOM 855 C CA . ARG A 1 104 ? -2.312 7.721 -15.167 1.00 84.38 104 ARG A CA 1
ATOM 856 C C . ARG A 1 104 ? -2.108 9.229 -15.229 1.00 84.38 104 ARG A C 1
ATOM 858 O O . ARG A 1 104 ? -1.187 9.665 -15.902 1.00 84.38 104 ARG A O 1
ATOM 865 N N . GLU A 1 105 ? -2.915 10.002 -14.510 1.00 84.31 105 GLU A N 1
ATOM 866 C CA . GLU A 1 105 ? -2.805 11.465 -14.490 1.00 84.31 105 GLU A CA 1
ATOM 867 C C . GLU A 1 105 ? -1.473 11.915 -13.884 1.00 84.31 105 GLU A C 1
ATOM 869 O O . GLU A 1 105 ? -0.757 12.699 -14.500 1.00 84.31 105 GLU A O 1
ATOM 874 N N . LEU A 1 106 ? -1.074 11.329 -12.751 1.00 84.44 106 LEU A N 1
ATOM 875 C CA . LEU A 1 106 ? 0.190 11.654 -12.083 1.00 84.44 106 LEU A CA 1
ATOM 876 C C . LEU A 1 106 ? 1.414 11.383 -12.971 1.00 84.44 106 LEU A C 1
ATOM 878 O O . LEU A 1 106 ? 2.354 12.172 -12.989 1.00 84.44 106 LEU A O 1
ATOM 882 N N . VAL A 1 107 ? 1.407 10.280 -13.720 1.00 81.88 107 VAL A N 1
ATOM 883 C CA . VAL A 1 107 ? 2.557 9.837 -14.524 1.00 81.88 107 VAL A CA 1
ATOM 884 C C . VAL A 1 107 ? 2.507 10.374 -15.965 1.00 81.88 107 VAL A C 1
ATOM 886 O O . VAL A 1 107 ? 3.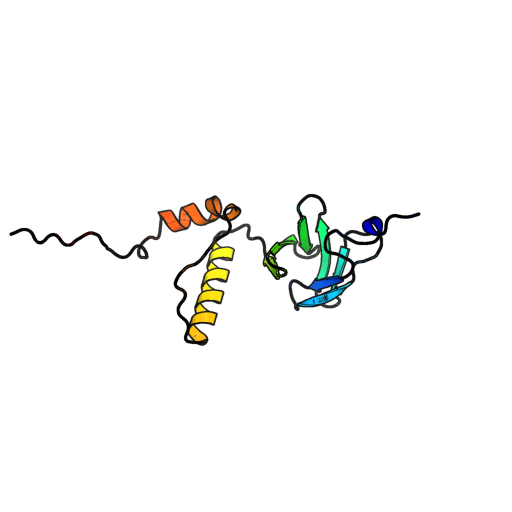543 10.434 -16.626 1.00 81.88 107 VAL A O 1
ATOM 889 N N . SER A 1 108 ? 1.341 10.819 -16.451 1.00 75.62 108 SER A N 1
ATOM 890 C CA . SER A 1 108 ? 1.148 11.332 -17.821 1.00 75.62 108 SER A CA 1
ATOM 891 C C . SER A 1 108 ? 2.127 12.450 -18.178 1.00 75.62 108 SER A C 1
ATOM 893 O O . SER A 1 108 ? 2.852 12.332 -19.161 1.00 75.62 108 SER A O 1
ATOM 895 N N . ALA A 1 109 ? 2.266 13.456 -17.311 1.00 70.75 109 ALA A N 1
ATOM 896 C CA . ALA A 1 109 ? 3.179 14.579 -17.517 1.00 70.75 109 ALA A CA 1
ATOM 897 C C . ALA A 1 109 ? 4.655 14.151 -17.661 1.00 70.75 109 ALA A C 1
ATOM 899 O O . ALA A 1 109 ? 5.433 14.820 -18.343 1.00 70.75 109 ALA A O 1
ATOM 900 N N . TYR A 1 110 ? 5.048 13.032 -17.039 1.00 69.31 110 TYR A N 1
ATOM 901 C CA . TYR A 1 110 ? 6.398 12.473 -17.148 1.00 69.31 110 TYR A CA 1
ATOM 902 C C . TYR A 1 110 ? 6.576 11.644 -18.423 1.00 69.31 110 TYR A C 1
ATOM 904 O O . TYR A 1 110 ? 7.629 11.732 -19.054 1.00 69.31 110 TYR A O 1
ATOM 912 N N . LEU A 1 111 ? 5.561 10.870 -18.816 1.00 68.38 111 LEU A N 1
ATOM 913 C CA . LEU A 1 111 ? 5.577 10.092 -20.060 1.00 68.38 111 LEU A CA 1
ATOM 914 C C . LEU A 1 111 ? 5.557 10.994 -21.298 1.00 68.38 111 LEU A C 1
ATOM 916 O O . LEU A 1 111 ? 6.197 10.666 -22.291 1.00 68.38 111 LEU A O 1
ATOM 920 N N . GLU A 1 112 ? 4.863 12.129 -21.227 1.00 65.38 112 GLU A N 1
ATOM 921 C CA . GLU A 1 112 ? 4.759 13.092 -22.328 1.00 65.38 112 GLU A CA 1
ATOM 922 C C . GLU A 1 112 ? 6.029 13.942 -22.499 1.00 65.38 112 GLU A C 1
ATOM 924 O O . GLU A 1 112 ? 6.360 14.315 -23.622 1.00 65.38 112 GLU A O 1
ATOM 929 N N . ARG A 1 113 ? 6.775 14.227 -21.417 1.00 57.06 113 ARG A N 1
ATOM 930 C CA . ARG A 1 113 ? 8.019 15.029 -21.480 1.00 57.06 113 ARG A CA 1
ATOM 931 C C . ARG A 1 113 ? 9.301 14.222 -21.671 1.00 57.06 113 ARG A C 1
ATOM 933 O O . ARG A 1 113 ? 10.283 14.791 -22.134 1.00 57.06 113 ARG A O 1
ATOM 940 N N . ASN A 1 114 ? 9.333 12.938 -21.311 1.00 46.94 114 ASN A N 1
ATOM 941 C CA . ASN A 1 114 ? 10.551 12.120 -21.340 1.00 46.94 114 ASN A CA 1
ATOM 942 C C . ASN A 1 114 ? 10.371 10.822 -22.137 1.00 46.94 114 ASN A C 1
ATOM 944 O O . ASN A 1 114 ? 10.435 9.720 -21.589 1.00 46.94 114 ASN A O 1
ATOM 948 N N . THR A 1 115 ? 10.270 10.937 -23.459 1.00 44.94 115 THR A N 1
ATOM 949 C CA . THR A 1 115 ? 10.547 9.812 -24.367 1.00 44.94 115 THR A CA 1
ATOM 950 C C . THR A 1 115 ? 11.901 9.953 -25.072 1.00 44.94 115 THR A C 1
ATOM 952 O O . THR A 1 115 ? 11.937 10.243 -26.259 1.00 44.94 115 THR A O 1
ATOM 955 N N . PRO A 1 116 ? 13.026 9.642 -24.399 1.00 48.38 116 PRO A N 1
ATOM 956 C CA . PRO A 1 116 ? 14.143 8.959 -25.050 1.00 48.38 116 PRO A CA 1
ATOM 957 C C . PRO A 1 116 ? 13.955 7.426 -25.057 1.00 48.38 116 PRO A C 1
ATOM 959 O O . PRO A 1 116 ? 14.696 6.716 -25.724 1.00 48.38 116 PRO A O 1
ATOM 962 N N . TRP A 1 117 ? 12.955 6.897 -24.332 1.00 48.66 117 TRP A N 1
ATOM 963 C CA . TRP A 1 117 ? 12.703 5.452 -24.182 1.00 48.66 117 TRP A CA 1
ATOM 964 C C . TRP A 1 117 ? 11.755 4.848 -25.226 1.00 48.66 117 TRP A C 1
ATOM 966 O O . TRP A 1 117 ? 11.662 3.623 -25.321 1.00 48.66 117 TRP A O 1
ATOM 976 N N . ARG A 1 118 ? 11.083 5.663 -26.054 1.00 43.62 118 ARG A N 1
ATOM 977 C CA . ARG A 1 118 ? 10.641 5.158 -27.357 1.00 43.62 118 ARG A CA 1
ATOM 978 C C . ARG A 1 118 ? 11.896 5.081 -28.204 1.00 43.62 118 ARG A C 1
ATOM 980 O O . ARG A 1 118 ? 12.382 6.103 -28.674 1.00 43.62 118 ARG A O 1
ATOM 987 N N . GLY A 1 119 ? 12.430 3.870 -28.341 1.00 41.44 119 GLY A N 1
ATOM 988 C CA . GLY A 1 119 ? 13.421 3.585 -29.362 1.00 41.44 119 GLY A CA 1
ATOM 989 C C . GLY A 1 119 ? 12.960 4.217 -30.668 1.00 41.44 119 GLY A C 1
ATOM 990 O O . GLY A 1 119 ? 11.794 4.096 -31.042 1.00 41.44 119 GLY A O 1
ATOM 991 N N . ASN A 1 120 ? 13.877 4.943 -31.293 1.00 38.62 120 ASN A N 1
ATOM 992 C CA . ASN A 1 120 ? 13.765 5.414 -32.655 1.00 38.62 120 ASN A CA 1
ATOM 993 C C . ASN A 1 120 ? 13.572 4.193 -33.569 1.00 38.62 120 ASN A C 1
ATOM 995 O O . ASN A 1 120 ? 14.525 3.625 -34.090 1.00 38.62 120 ASN A O 1
ATOM 999 N N . SER A 1 121 ? 12.333 3.734 -33.677 1.00 42.09 121 SER A N 1
ATOM 1000 C CA . SER A 1 121 ? 1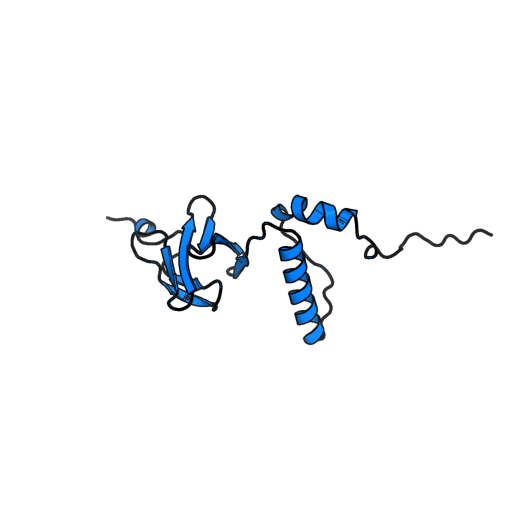1.852 2.870 -34.740 1.00 42.09 121 SER A CA 1
ATOM 1001 C C . SER A 1 121 ? 11.067 3.721 -35.733 1.00 42.09 121 SER A C 1
ATOM 1003 O O . SER A 1 121 ? 10.008 3.304 -36.185 1.00 42.09 121 SER A O 1
ATOM 1005 N N . ASP A 1 122 ? 11.564 4.923 -36.043 1.00 40.62 122 ASP A N 1
ATOM 1006 C CA . ASP A 1 122 ? 11.284 5.547 -37.327 1.00 40.62 122 ASP A CA 1
ATOM 1007 C C . ASP A 1 122 ? 12.363 5.059 -38.291 1.00 40.62 122 ASP A C 1
ATOM 1009 O O . ASP A 1 122 ? 13.508 5.511 -38.305 1.00 40.62 122 ASP A O 1
ATOM 1013 N N . SER A 1 123 ? 11.974 4.023 -39.029 1.00 43.00 123 SER A N 1
ATOM 1014 C CA . SER A 1 123 ? 12.417 3.707 -40.383 1.00 43.00 123 SER A CA 1
ATOM 1015 C C . SER A 1 123 ? 13.371 4.741 -40.992 1.00 43.00 123 SER A C 1
ATOM 1017 O O . SER A 1 123 ? 12.950 5.754 -41.550 1.00 43.00 123 SER A O 1
ATOM 1019 N N . GLN A 1 124 ? 14.668 4.422 -40.963 1.00 39.28 124 GLN A N 1
ATOM 1020 C CA . GLN A 1 124 ? 15.616 4.899 -41.962 1.00 39.28 124 GLN A CA 1
ATOM 1021 C C . GLN A 1 124 ? 15.115 4.433 -43.333 1.00 39.28 124 GLN A C 1
ATOM 1023 O O . GLN A 1 124 ? 15.408 3.324 -43.771 1.00 39.28 124 GLN A O 1
ATOM 1028 N N . THR A 1 125 ? 14.343 5.265 -44.023 1.00 46.25 125 THR A N 1
ATOM 1029 C CA . THR A 1 125 ? 14.280 5.205 -45.483 1.00 46.25 125 THR A CA 1
ATOM 1030 C C . THR A 1 125 ? 15.533 5.894 -46.018 1.00 46.25 125 THR A C 1
ATOM 1032 O O . THR A 1 125 ? 15.641 7.115 -45.856 1.00 46.25 125 THR A O 1
ATOM 1035 N N . PRO A 1 126 ? 16.488 5.174 -46.634 1.00 41.66 126 PRO A N 1
ATOM 1036 C CA . PRO A 1 126 ? 17.557 5.829 -47.366 1.00 41.66 126 PRO A CA 1
ATOM 1037 C C . PRO A 1 126 ? 16.931 6.450 -48.618 1.00 41.66 126 PRO A C 1
ATOM 1039 O O . PRO A 1 126 ? 16.229 5.776 -49.373 1.00 41.66 126 PRO A O 1
ATOM 1042 N N . ARG A 1 127 ? 17.129 7.754 -48.816 1.00 45.31 127 ARG A N 1
ATOM 1043 C CA . ARG A 1 127 ? 16.831 8.391 -50.100 1.00 45.31 127 ARG A CA 1
ATOM 1044 C C . ARG A 1 127 ? 18.045 8.210 -51.010 1.00 45.31 127 ARG A C 1
ATOM 1046 O O . ARG A 1 127 ? 19.163 8.494 -50.583 1.00 45.31 127 ARG A O 1
ATOM 1053 N N . LEU A 1 128 ? 17.773 7.674 -52.199 1.00 45.62 128 LEU A N 1
ATOM 1054 C CA . LEU A 1 128 ? 18.660 7.609 -53.363 1.00 45.62 128 LEU A CA 1
ATOM 1055 C C . LEU A 1 128 ? 18.873 9.003 -53.959 1.00 45.62 128 LEU A C 1
ATOM 1057 O O . LEU A 1 128 ? 17.918 9.814 -53.878 1.00 45.62 128 LEU A O 1
#

Sequence (128 aa):
MMSPGLQYPIFGPEIPCPHCRQMIPALTLTDTYLCPRHGAFEANPQTGELVHLQSGRHWRRWNAEWYRQHTHPDGIRFEIHEALDRLYTQGYRATKVIIASRYRELVSAYLERNTPWRGNSDSQTPRL

pLDDT: mean 80.15, std 16.96, range [37.47, 94.44]

Radius of gyration: 20.69 Å; chains: 1; bounding box: 48×29×72 Å